Protein AF-A0A960AZU0-F1 (afdb_monomer_lite)

Secondary structure (DSSP, 8-state):
-EEEEEE-HHHHHHHHTT-EE-SS-EEEE--HHHHHH-TT--HHHHHHHHHHHHHHHHHHHHHHHT-SS-EEEEEE--GGGEEE-SSTTEEEESS-EEGGGEEEEEE-SSTT--TTPPPEEEEGGGHHHHHHH--

Radius of gyration: 14.23 Å; chains: 1; bounding box: 34×32×37 Å

Foldseek 3Di:
DKWKAWDDLVQLVQQLVWHWAFFFGKIFALDPLLCVVCVVDDPVRSRVVRNLVNQVVNVVVCVVPVFFKIKIFIFADDPVQWADDPDNGIIGGNGIGHPVRGQWMWMCPDGNDDSPDGTDIDGSVCSVVVSVPPD

Structure (mmCIF, N/CA/C/O backbone):
data_AF-A0A960AZU0-F1
#
_entry.id   AF-A0A960AZU0-F1
#
loop_
_atom_site.group_PDB
_atom_site.id
_atom_site.type_symbol
_atom_site.label_atom_id
_atom_site.label_alt_id
_atom_site.label_comp_id
_atom_site.label_asym_id
_atom_site.label_entity_id
_atom_site.label_seq_id
_atom_site.pdbx_PDB_ins_code
_atom_site.Cartn_x
_atom_site.Cartn_y
_atom_site.Cartn_z
_atom_site.occupancy
_atom_site.B_iso_or_equiv
_atom_site.auth_seq_id
_atom_site.auth_comp_id
_atom_site.auth_asym_id
_atom_site.auth_atom_id
_atom_site.pdbx_PDB_model_num
ATOM 1 N N . MET A 1 1 ? 7.200 -10.800 -3.217 1.00 95.69 1 MET A N 1
ATOM 2 C CA . MET A 1 1 ? 7.592 -9.408 -3.496 1.00 95.69 1 MET A CA 1
ATOM 3 C C . MET A 1 1 ? 6.829 -8.494 -2.564 1.00 95.69 1 MET A C 1
ATOM 5 O O . MET A 1 1 ? 5.710 -8.844 -2.201 1.00 95.69 1 MET A O 1
ATOM 9 N N . ARG A 1 2 ? 7.418 -7.358 -2.191 1.00 98.38 2 ARG A N 1
ATOM 10 C CA . ARG A 1 2 ? 6.740 -6.356 -1.376 1.00 98.38 2 ARG A CA 1
ATOM 11 C C . ARG A 1 2 ? 5.902 -5.426 -2.242 1.00 98.38 2 ARG A C 1
ATOM 13 O O . ARG A 1 2 ? 6.360 -4.987 -3.296 1.00 98.38 2 ARG A O 1
ATOM 20 N N . ILE A 1 3 ? 4.695 -5.136 -1.778 1.00 98.69 3 ILE A N 1
ATOM 21 C CA . ILE A 1 3 ? 3.823 -4.085 -2.285 1.00 98.6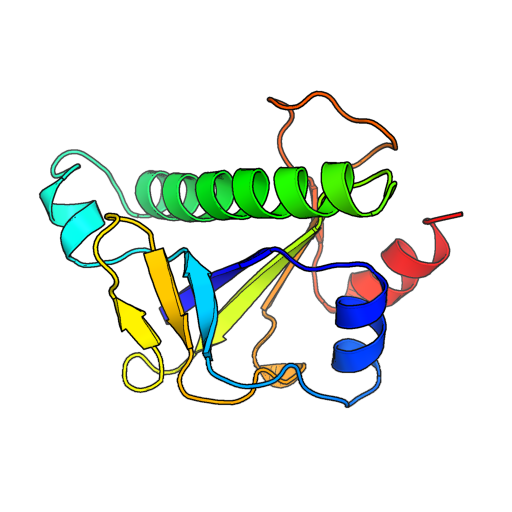9 3 ILE A CA 1
ATOM 22 C C . ILE A 1 3 ? 3.612 -3.019 -1.204 1.00 98.69 3 ILE A C 1
ATOM 24 O O . ILE A 1 3 ? 3.650 -3.312 -0.008 1.00 98.69 3 ILE A O 1
ATOM 28 N N . TYR A 1 4 ? 3.336 -1.798 -1.642 1.00 98.81 4 TYR A N 1
ATOM 29 C CA . TYR A 1 4 ? 2.989 -0.641 -0.831 1.00 98.81 4 TYR A CA 1
ATOM 30 C C . TYR A 1 4 ? 1.593 -0.184 -1.244 1.00 98.81 4 TYR A C 1
ATOM 32 O O . TYR A 1 4 ? 1.368 0.219 -2.387 1.00 98.81 4 TYR A O 1
ATOM 40 N N . LEU A 1 5 ? 0.636 -0.309 -0.332 1.00 98.69 5 LEU A N 1
ATOM 41 C CA . LEU A 1 5 ? -0.778 -0.064 -0.588 1.00 98.69 5 LEU A CA 1
ATOM 42 C C . LEU A 1 5 ? -1.263 1.118 0.248 1.00 98.69 5 LEU A C 1
ATOM 44 O O . LEU A 1 5 ? -1.241 1.054 1.475 1.00 98.69 5 LEU A O 1
ATOM 48 N N . ALA A 1 6 ? -1.762 2.159 -0.415 1.00 98.38 6 ALA A N 1
ATOM 49 C CA . ALA A 1 6 ? -2.490 3.233 0.245 1.00 98.38 6 ALA A CA 1
ATOM 50 C C . ALA A 1 6 ? -3.753 2.690 0.927 1.00 98.38 6 ALA A C 1
ATOM 52 O O . ALA A 1 6 ? -4.634 2.118 0.275 1.00 98.38 6 ALA A O 1
ATOM 53 N N . ALA A 1 7 ? -3.872 2.910 2.230 1.00 97.50 7 ALA A N 1
ATOM 54 C CA . ALA A 1 7 ? -4.997 2.427 3.012 1.00 97.50 7 ALA A CA 1
ATOM 55 C C . ALA A 1 7 ? -5.459 3.468 4.037 1.00 97.50 7 ALA A C 1
ATOM 57 O O . ALA A 1 7 ? -4.888 4.543 4.202 1.00 97.50 7 ALA A O 1
ATOM 58 N N . THR A 1 8 ? -6.556 3.147 4.701 1.00 95.44 8 THR A N 1
ATOM 59 C CA . THR A 1 8 ? -7.210 3.959 5.723 1.00 95.44 8 THR A CA 1
ATOM 60 C C . THR A 1 8 ? -7.129 3.269 7.079 1.00 95.44 8 THR A C 1
ATOM 62 O O . THR A 1 8 ? -6.895 2.062 7.172 1.00 95.44 8 THR A O 1
ATOM 65 N N . ARG A 1 9 ? -7.406 4.020 8.151 1.00 94.19 9 ARG A N 1
ATOM 66 C CA . ARG A 1 9 ? -7.557 3.456 9.501 1.00 94.19 9 ARG A CA 1
ATOM 67 C C . ARG A 1 9 ? -8.546 2.290 9.531 1.00 94.19 9 ARG A C 1
ATOM 69 O O . ARG A 1 9 ? -8.242 1.256 10.107 1.00 94.19 9 ARG A O 1
ATOM 76 N N . ALA A 1 10 ? -9.706 2.459 8.896 1.00 94.19 10 ALA A N 1
ATOM 77 C CA . ALA A 1 10 ? -10.762 1.451 8.891 1.00 94.19 10 ALA A CA 1
ATOM 78 C C . ALA A 1 10 ? -10.323 0.163 8.175 1.00 94.19 10 ALA A C 1
ATOM 80 O O . ALA A 1 10 ? -10.618 -0.933 8.639 1.00 94.19 10 ALA A O 1
ATOM 81 N N . GLU A 1 11 ? -9.580 0.282 7.072 1.00 96.94 11 GLU A N 1
ATOM 82 C CA . GLU A 1 11 ? -8.997 -0.871 6.375 1.00 96.94 11 GLU A CA 1
ATOM 83 C C . GLU A 1 11 ? -7.923 -1.563 7.226 1.00 96.94 11 GLU A C 1
ATOM 85 O O . GLU A 1 11 ? -7.918 -2.792 7.297 1.00 96.94 11 GLU A O 1
ATOM 90 N N . LEU A 1 12 ? -7.068 -0.801 7.925 1.00 97.12 12 LEU A N 1
ATOM 91 C CA . LEU A 1 12 ? -6.088 -1.352 8.870 1.00 97.12 12 LEU A CA 1
ATOM 92 C C . LEU A 1 12 ? -6.771 -2.083 10.041 1.00 97.12 12 LEU A C 1
ATOM 94 O O . LEU A 1 12 ? -6.370 -3.191 10.399 1.00 97.12 12 LEU A O 1
ATOM 98 N N . GLU A 1 13 ? -7.817 -1.502 10.628 1.00 96.50 13 GLU A N 1
ATOM 99 C CA . GLU A 1 13 ? -8.617 -2.127 11.691 1.00 96.50 13 GLU A CA 1
ATOM 100 C C . GLU A 1 13 ? -9.302 -3.410 11.194 1.00 96.50 13 GLU A C 1
ATOM 102 O O . GLU A 1 13 ? -9.274 -4.438 11.876 1.00 96.50 13 GLU A O 1
ATOM 107 N N . ALA A 1 14 ? -9.864 -3.393 9.982 1.00 96.19 14 ALA A N 1
ATOM 108 C CA . ALA A 1 14 ? -10.519 -4.555 9.386 1.00 96.19 14 ALA A CA 1
ATOM 109 C C . ALA A 1 14 ? -9.539 -5.713 9.153 1.00 96.19 14 ALA A C 1
ATOM 111 O O . ALA A 1 14 ? -9.823 -6.849 9.535 1.00 96.19 14 ALA A O 1
ATOM 112 N N . VAL A 1 15 ? -8.369 -5.441 8.567 1.00 97.38 15 VAL A N 1
ATOM 113 C CA . VAL A 1 15 ? -7.385 -6.495 8.292 1.00 97.38 15 VAL A CA 1
ATOM 114 C C . VAL A 1 15 ? -6.727 -7.006 9.580 1.00 97.38 15 VAL A C 1
ATOM 116 O O . VAL A 1 15 ? -6.641 -8.216 9.778 1.00 97.38 15 VAL A O 1
ATOM 119 N N . SER A 1 16 ? -6.345 -6.121 10.511 1.00 97.12 16 SER A N 1
ATOM 120 C CA . SER A 1 16 ? -5.673 -6.506 11.769 1.00 97.12 16 SER A CA 1
ATOM 121 C C . SER A 1 16 ? -6.574 -7.282 12.739 1.00 97.12 16 SER A C 1
ATOM 123 O O . SER A 1 16 ? -6.075 -8.071 13.541 1.00 97.12 16 SER A O 1
ATOM 125 N N . SER A 1 17 ? -7.898 -7.138 12.628 1.00 96.12 17 SER A N 1
ATOM 126 C CA . SER A 1 17 ? -8.882 -7.907 13.409 1.00 96.12 17 SER A CA 1
ATOM 127 C C . SER A 1 17 ? -9.260 -9.265 12.796 1.00 96.12 17 SER A C 1
ATOM 129 O O . SER A 1 17 ? -10.137 -9.956 13.317 1.00 96.12 17 SER A O 1
ATOM 131 N N . GLY A 1 18 ? -8.573 -9.691 11.729 1.00 93.94 18 GLY A N 1
ATOM 132 C CA . GLY A 1 18 ? -8.757 -11.002 11.097 1.00 93.94 18 GLY A CA 1
ATOM 133 C C . GLY A 1 18 ? -9.587 -10.989 9.812 1.00 93.94 18 GLY A C 1
ATOM 134 O O . GLY A 1 18 ? -9.862 -12.062 9.275 1.00 93.94 18 GLY A O 1
ATOM 135 N N . GLY A 1 19 ? -9.974 -9.811 9.317 1.00 97.06 19 GLY A N 1
ATOM 136 C CA . GLY A 1 19 ? -10.543 -9.642 7.983 1.00 97.06 19 GLY A CA 1
ATOM 137 C C . GLY A 1 19 ? -9.488 -9.634 6.870 1.00 97.06 19 GLY A C 1
ATOM 138 O O . GLY A 1 19 ? -8.299 -9.891 7.086 1.00 97.06 19 GLY A O 1
ATOM 139 N N . SER A 1 20 ? -9.941 -9.308 5.662 1.00 97.44 20 SER A N 1
ATOM 140 C CA . SER A 1 20 ? -9.113 -9.117 4.470 1.00 97.44 20 SER A CA 1
ATOM 141 C C . SER A 1 20 ? -9.572 -7.887 3.688 1.00 97.44 20 SER A C 1
ATOM 143 O O . SER A 1 20 ? -10.726 -7.461 3.775 1.00 97.44 20 SER A O 1
ATOM 145 N N . LEU A 1 21 ? -8.653 -7.304 2.923 1.00 98.06 21 LEU A N 1
ATOM 146 C CA . LEU A 1 21 ? -8.979 -6.353 1.867 1.00 98.06 21 LEU A CA 1
ATOM 147 C C . LEU A 1 21 ? -9.261 -7.125 0.569 1.00 98.06 21 LEU A C 1
ATOM 149 O O . LEU A 1 21 ? -8.647 -8.175 0.346 1.00 98.06 21 LEU A O 1
ATOM 153 N N . PRO A 1 22 ? -10.168 -6.630 -0.293 1.00 97.50 22 PRO A N 1
ATOM 154 C CA . PRO A 1 22 ? -10.544 -7.331 -1.516 1.00 97.50 22 PRO A CA 1
ATOM 155 C C . PRO A 1 22 ? -9.360 -7.471 -2.482 1.00 97.50 22 PRO A C 1
ATOM 157 O O . PRO A 1 22 ? -8.341 -6.805 -2.344 1.00 97.50 22 PRO A O 1
ATOM 160 N N . ALA A 1 23 ? -9.503 -8.315 -3.501 1.00 96.19 23 ALA A N 1
ATOM 161 C CA . ALA A 1 23 ? -8.564 -8.349 -4.621 1.00 96.19 23 ALA A CA 1
ATOM 162 C C . ALA A 1 23 ? -8.667 -7.087 -5.506 1.00 96.19 23 ALA A C 1
ATOM 164 O O . ALA A 1 23 ? -9.530 -6.229 -5.313 1.00 96.19 23 ALA A O 1
ATOM 165 N N . SER A 1 24 ? -7.829 -7.008 -6.546 1.00 97.25 24 SER A N 1
ATOM 166 C CA . SER A 1 24 ? -7.803 -5.910 -7.528 1.00 97.25 24 SER A CA 1
ATOM 167 C C . SER A 1 24 ? -7.442 -4.543 -6.946 1.00 97.25 24 SER A C 1
ATOM 169 O O . SER A 1 24 ? -7.766 -3.514 -7.547 1.00 97.25 24 SER A O 1
ATOM 171 N N . LEU A 1 25 ? -6.730 -4.519 -5.819 1.00 98.00 25 LEU A N 1
ATOM 172 C CA . LEU A 1 25 ? -6.239 -3.291 -5.202 1.00 98.00 25 LEU A CA 1
ATOM 173 C C . LEU A 1 25 ? -5.101 -2.721 -6.037 1.00 98.00 25 LEU A C 1
ATOM 175 O O . LEU A 1 25 ? -4.205 -3.455 -6.454 1.00 98.00 25 LEU A O 1
ATOM 179 N N . ARG A 1 26 ? -5.134 -1.408 -6.260 1.00 98.19 26 ARG A N 1
ATOM 180 C CA . ARG A 1 26 ? -4.001 -0.672 -6.820 1.00 98.19 26 ARG A CA 1
ATOM 181 C C . ARG A 1 26 ? -2.969 -0.463 -5.717 1.00 98.19 26 ARG A C 1
ATOM 183 O O . ARG A 1 26 ? -3.319 -0.001 -4.636 1.00 98.19 26 ARG A O 1
ATOM 190 N N . ALA A 1 27 ? -1.726 -0.812 -6.000 1.00 98.62 27 ALA A N 1
ATOM 191 C CA . ALA A 1 27 ? -0.598 -0.663 -5.095 1.00 98.62 27 ALA A CA 1
ATOM 192 C C . ALA A 1 27 ? 0.658 -0.294 -5.895 1.00 98.62 27 ALA A C 1
ATOM 194 O O . ALA A 1 27 ? 0.614 -0.150 -7.121 1.00 98.62 27 ALA A O 1
ATOM 195 N N . HIS A 1 28 ? 1.782 -0.175 -5.198 1.00 98.81 28 HIS A N 1
ATOM 196 C CA . HIS A 1 28 ? 3.085 0.101 -5.788 1.00 98.81 28 HIS A CA 1
ATOM 197 C C . HIS A 1 28 ? 4.114 -0.942 -5.361 1.00 98.81 28 HIS A C 1
ATOM 199 O O . HIS A 1 28 ? 4.015 -1.495 -4.272 1.00 98.81 28 HIS A O 1
ATOM 205 N N . ALA A 1 29 ? 5.095 -1.241 -6.203 1.00 98.69 29 ALA A N 1
ATOM 206 C CA . ALA A 1 29 ? 6.133 -2.224 -5.914 1.00 98.69 29 ALA A CA 1
ATOM 207 C C . ALA A 1 29 ? 7.405 -1.953 -6.723 1.00 98.69 29 ALA A C 1
ATOM 209 O O . ALA A 1 29 ? 7.398 -1.203 -7.702 1.00 98.69 29 ALA A O 1
ATOM 210 N N . VAL A 1 30 ? 8.485 -2.649 -6.366 1.00 98.50 30 VAL A N 1
ATOM 211 C CA . VAL A 1 30 ? 9.682 -2.736 -7.209 1.00 98.50 30 VAL A CA 1
ATOM 212 C C . VAL A 1 30 ? 9.376 -3.630 -8.411 1.00 98.50 30 VAL A C 1
ATOM 214 O O . VAL A 1 30 ? 9.467 -4.858 -8.344 1.00 98.50 30 VAL A O 1
ATOM 217 N N . THR A 1 31 ? 8.958 -3.019 -9.521 1.00 98.25 31 THR A N 1
ATOM 218 C CA . THR A 1 31 ? 8.658 -3.740 -10.765 1.00 98.25 31 THR A CA 1
ATOM 219 C C . THR A 1 31 ? 9.882 -3.820 -11.678 1.00 98.25 31 THR A C 1
ATOM 221 O O . THR A 1 31 ? 10.864 -3.090 -11.527 1.00 98.25 31 THR A O 1
ATOM 224 N N . ARG A 1 32 ? 9.805 -4.673 -12.705 1.00 97.12 32 ARG A N 1
ATOM 225 C CA . ARG A 1 32 ? 10.789 -4.664 -13.795 1.00 97.12 32 ARG A CA 1
ATOM 226 C C . ARG A 1 32 ? 10.855 -3.297 -14.491 1.00 97.12 32 ARG A C 1
ATOM 228 O O . ARG A 1 32 ? 11.955 -2.837 -14.771 1.00 97.12 32 ARG A O 1
ATOM 235 N N . ALA A 1 33 ? 9.710 -2.662 -14.742 1.00 97.81 33 ALA A N 1
ATOM 236 C CA . ALA A 1 33 ? 9.646 -1.370 -15.421 1.00 97.81 33 ALA A CA 1
ATOM 237 C C . ALA A 1 33 ? 10.330 -0.261 -14.604 1.00 97.81 33 ALA A C 1
ATOM 239 O O . ALA A 1 33 ? 11.005 0.584 -15.183 1.00 97.81 33 ALA A O 1
ATOM 240 N N . LEU A 1 34 ? 10.228 -0.299 -13.269 1.00 98.25 34 LEU A N 1
ATOM 241 C CA . LEU A 1 34 ? 10.962 0.618 -12.391 1.00 98.25 34 LEU A CA 1
ATOM 242 C C . LEU A 1 34 ? 12.477 0.434 -12.521 1.00 98.25 34 LEU A C 1
ATOM 244 O O . LEU A 1 34 ? 13.195 1.406 -12.735 1.00 98.25 34 LEU A O 1
ATOM 248 N N . ARG A 1 35 ? 12.956 -0.813 -12.451 1.00 97.94 35 ARG A N 1
ATOM 249 C CA . ARG A 1 35 ? 14.388 -1.135 -12.581 1.00 97.94 35 ARG A CA 1
ATOM 250 C C . ARG A 1 35 ? 14.956 -0.729 -13.942 1.00 97.94 35 ARG A C 1
ATOM 252 O O . ARG A 1 35 ? 16.098 -0.302 -14.033 1.00 97.94 35 ARG A O 1
ATOM 259 N N . GLU A 1 36 ? 14.163 -0.861 -15.002 1.00 97.69 36 GLU A N 1
ATOM 260 C CA . GLU A 1 36 ? 14.543 -0.425 -16.350 1.00 97.69 36 GLU A CA 1
ATOM 261 C C . GLU A 1 36 ? 14.533 1.097 -16.500 1.00 97.69 36 GLU A C 1
ATOM 263 O O . GLU A 1 36 ? 15.393 1.646 -17.185 1.00 97.69 36 GLU A O 1
ATOM 268 N N . ALA A 1 37 ? 13.575 1.780 -15.867 1.00 97.00 37 ALA A N 1
ATOM 269 C CA . ALA A 1 37 ? 13.509 3.235 -15.878 1.00 97.00 37 ALA A CA 1
ATOM 270 C C . ALA A 1 37 ? 14.673 3.853 -15.094 1.00 97.00 37 ALA A C 1
ATOM 272 O O . ALA A 1 37 ? 15.197 4.890 -15.503 1.00 97.00 37 ALA A O 1
ATOM 273 N N . TRP A 1 38 ? 15.058 3.242 -13.969 1.00 97.12 38 TRP A N 1
ATOM 274 C CA . TRP A 1 38 ? 16.096 3.721 -13.053 1.00 97.12 38 TRP A CA 1
ATOM 275 C C . TRP A 1 38 ? 17.230 2.685 -12.936 1.00 97.12 38 TRP A C 1
ATOM 277 O O . TRP A 1 38 ? 17.377 2.055 -11.886 1.00 97.12 38 TRP A O 1
ATOM 287 N N . PRO A 1 39 ? 18.033 2.488 -14.001 1.00 97.56 39 PRO A N 1
ATOM 288 C CA . PRO A 1 39 ? 19.038 1.422 -14.067 1.00 97.56 39 PRO A CA 1
ATOM 289 C C . PRO A 1 39 ? 20.221 1.622 -13.113 1.00 97.56 39 PRO A C 1
ATOM 291 O O . PRO A 1 39 ? 20.873 0.647 -12.750 1.00 97.56 39 PRO A O 1
ATOM 294 N N . ASP A 1 40 ? 20.487 2.867 -12.713 1.00 97.94 40 ASP A N 1
ATOM 295 C CA . ASP A 1 40 ? 21.521 3.218 -11.733 1.00 97.94 40 ASP A CA 1
ATOM 296 C C . ASP A 1 40 ? 21.004 3.158 -10.285 1.00 97.94 40 ASP A C 1
ATOM 298 O O . ASP A 1 40 ? 21.767 3.405 -9.352 1.00 97.94 40 ASP A O 1
ATOM 302 N N . GLY A 1 41 ? 19.707 2.875 -10.104 1.00 97.44 41 GLY A N 1
ATOM 303 C CA . GLY A 1 41 ? 19.095 2.727 -8.793 1.00 97.44 41 GLY A CA 1
ATOM 304 C C . GLY A 1 41 ? 19.478 1.409 -8.119 1.00 97.44 41 GLY A C 1
ATOM 305 O O . GLY A 1 41 ? 19.730 0.408 -8.792 1.00 97.44 41 GLY A O 1
ATOM 306 N N . ASP A 1 42 ? 19.494 1.398 -6.792 1.00 98.19 42 ASP A N 1
ATOM 307 C CA . ASP A 1 42 ? 19.584 0.179 -5.990 1.00 98.19 42 ASP A CA 1
ATOM 308 C C . ASP A 1 42 ? 18.223 -0.232 -5.394 1.00 98.19 42 ASP A C 1
ATOM 310 O O . ASP A 1 42 ? 17.194 0.413 -5.611 1.00 98.19 42 ASP A O 1
ATOM 314 N N . GLU A 1 43 ? 18.202 -1.353 -4.665 1.00 96.94 43 GLU A N 1
ATOM 315 C CA . GLU A 1 43 ? 16.966 -1.894 -4.088 1.00 96.94 43 GLU A CA 1
ATOM 316 C C . GLU A 1 43 ? 16.311 -0.913 -3.102 1.00 96.94 43 GLU A C 1
ATOM 318 O O . GLU A 1 43 ? 15.092 -0.769 -3.124 1.00 96.94 43 GLU A O 1
ATOM 323 N N . GLU A 1 44 ? 17.098 -0.189 -2.299 1.00 96.81 44 GLU A N 1
ATOM 324 C CA . GLU A 1 44 ? 16.583 0.790 -1.333 1.00 96.81 44 GLU A CA 1
ATOM 325 C C . GLU A 1 44 ? 15.917 1.969 -2.052 1.00 96.81 44 GLU A C 1
ATOM 327 O O . GLU A 1 44 ? 14.801 2.366 -1.716 1.00 96.81 44 GLU A O 1
ATOM 332 N N . GLN A 1 45 ? 16.556 2.488 -3.100 1.00 98.00 45 GLN A N 1
ATOM 333 C CA . GLN A 1 45 ? 16.015 3.580 -3.907 1.00 98.00 45 GLN A CA 1
ATOM 334 C C . GLN A 1 45 ? 14.740 3.176 -4.658 1.00 98.00 45 GLN A C 1
ATOM 336 O O . GLN A 1 45 ? 13.806 3.975 -4.773 1.00 98.00 45 GLN A O 1
ATOM 341 N N . TRP A 1 46 ? 14.669 1.941 -5.161 1.00 98.56 46 TRP A N 1
ATOM 342 C CA . TRP A 1 46 ? 13.465 1.430 -5.815 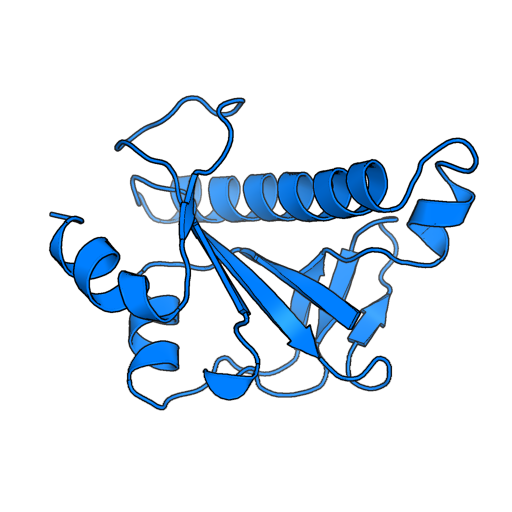1.00 98.56 46 TRP A CA 1
ATOM 343 C C . TRP A 1 46 ? 12.320 1.187 -4.826 1.00 98.56 46 TRP A C 1
ATOM 345 O O . TRP A 1 46 ? 11.170 1.511 -5.134 1.00 98.56 46 TRP A O 1
ATOM 355 N N . GLU A 1 47 ? 12.610 0.641 -3.643 1.00 97.81 47 GLU A N 1
ATOM 356 C CA . GLU A 1 47 ? 11.618 0.480 -2.575 1.00 97.81 47 GLU A CA 1
ATOM 357 C C . GLU A 1 47 ? 11.087 1.838 -2.109 1.00 97.81 47 GLU A C 1
ATOM 359 O O . GLU A 1 47 ? 9.872 2.007 -1.979 1.00 97.81 47 GLU A O 1
ATOM 364 N N . TYR A 1 48 ? 11.968 2.830 -1.951 1.00 96.75 48 TYR A N 1
ATOM 365 C CA . TYR A 1 48 ? 11.580 4.199 -1.625 1.00 96.75 48 TYR A CA 1
ATOM 366 C C . TYR A 1 48 ? 10.667 4.803 -2.701 1.00 96.75 48 TYR A C 1
ATOM 368 O O . TYR A 1 48 ? 9.640 5.395 -2.374 1.00 96.75 48 TYR A O 1
ATOM 376 N N . ALA A 1 49 ? 10.961 4.592 -3.989 1.00 97.69 49 ALA A N 1
ATOM 377 C CA . ALA A 1 49 ? 10.100 5.058 -5.078 1.00 97.69 49 ALA A CA 1
ATOM 378 C C . ALA A 1 49 ? 8.690 4.443 -5.018 1.00 97.69 49 ALA A C 1
ATOM 380 O O . ALA A 1 49 ? 7.695 5.155 -5.167 1.00 97.69 49 ALA A O 1
ATOM 381 N N . GLY A 1 50 ? 8.594 3.132 -4.764 1.00 98.19 50 GLY A N 1
ATOM 382 C CA . GLY A 1 50 ? 7.312 2.447 -4.586 1.00 98.19 50 GLY A CA 1
ATOM 383 C C . GLY A 1 50 ? 6.543 2.951 -3.362 1.00 98.19 50 GLY A C 1
ATOM 384 O O . GLY A 1 50 ? 5.345 3.224 -3.450 1.00 98.19 50 GLY A O 1
ATOM 385 N N . LEU A 1 51 ? 7.235 3.136 -2.237 1.00 98.19 51 LEU A N 1
ATOM 386 C CA . LEU A 1 51 ? 6.653 3.683 -1.016 1.00 98.19 51 LEU A CA 1
ATOM 387 C C . LEU A 1 51 ? 6.108 5.101 -1.226 1.00 98.19 51 LEU A C 1
ATOM 389 O O . LEU A 1 51 ? 4.966 5.374 -0.862 1.00 98.19 51 LEU A O 1
ATOM 393 N N . MET A 1 52 ? 6.893 5.995 -1.827 1.00 97.12 52 MET A N 1
ATOM 394 C CA . MET A 1 52 ? 6.485 7.387 -2.029 1.00 97.12 52 MET A CA 1
ATOM 395 C C . MET A 1 52 ? 5.327 7.515 -3.019 1.00 97.12 52 MET A C 1
ATOM 397 O O . MET A 1 52 ? 4.452 8.362 -2.834 1.00 97.12 52 MET A O 1
ATOM 401 N N . ALA A 1 53 ? 5.255 6.635 -4.020 1.00 97.81 53 ALA A N 1
ATOM 402 C CA . ALA A 1 53 ? 4.093 6.553 -4.895 1.00 97.81 53 ALA A CA 1
ATOM 403 C C . ALA A 1 53 ? 2.830 6.116 -4.121 1.00 97.81 53 ALA A C 1
ATOM 405 O O . ALA A 1 53 ? 1.786 6.759 -4.232 1.00 97.81 53 ALA A O 1
ATOM 406 N N . ALA A 1 54 ? 2.938 5.116 -3.237 1.00 98.44 54 ALA A N 1
ATOM 407 C CA . ALA A 1 54 ? 1.832 4.721 -2.361 1.00 98.44 54 ALA A CA 1
ATOM 408 C C . ALA A 1 54 ? 1.447 5.813 -1.346 1.00 98.44 54 ALA A C 1
ATOM 410 O O . ALA A 1 54 ? 0.268 5.974 -1.031 1.00 98.44 54 ALA A O 1
ATOM 411 N N . ALA A 1 55 ? 2.411 6.593 -0.851 1.00 97.56 55 ALA A N 1
ATOM 412 C CA . ALA A 1 55 ? 2.153 7.738 0.018 1.00 97.56 55 ALA A CA 1
ATOM 413 C C . ALA A 1 55 ? 1.386 8.856 -0.710 1.00 97.56 55 ALA A C 1
ATOM 415 O O . ALA A 1 55 ? 0.514 9.492 -0.112 1.00 97.56 55 ALA A O 1
ATOM 416 N N . ALA A 1 56 ? 1.660 9.074 -2.001 1.00 96.50 56 ALA A N 1
ATOM 417 C CA . ALA A 1 56 ? 0.892 9.996 -2.836 1.00 96.50 56 ALA A CA 1
ATOM 418 C C . ALA A 1 56 ? -0.553 9.506 -3.044 1.00 96.50 56 ALA A C 1
ATOM 420 O O . ALA A 1 56 ? -1.495 10.285 -2.891 1.00 96.50 56 ALA A O 1
ATOM 421 N N . ASP A 1 57 ? -0.754 8.208 -3.289 1.00 97.12 57 ASP A N 1
ATOM 422 C CA . ASP A 1 57 ? -2.096 7.617 -3.350 1.00 97.12 57 ASP A CA 1
ATOM 423 C C . ASP A 1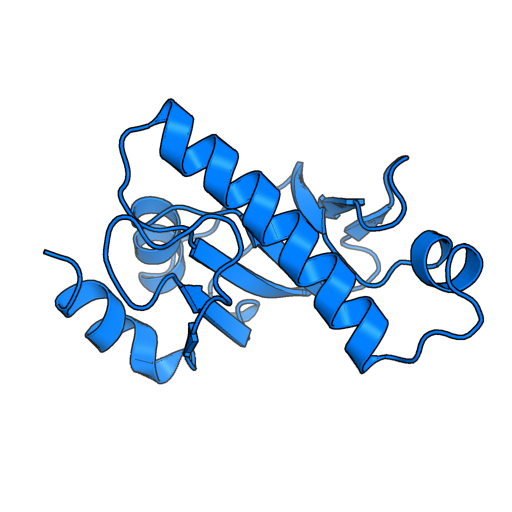 57 ? -2.827 7.743 -1.997 1.00 97.12 57 ASP A C 1
ATOM 425 O O . ASP A 1 57 ? -4.005 8.108 -1.955 1.00 97.12 57 ASP A O 1
ATOM 429 N N . ALA A 1 58 ? -2.133 7.535 -0.872 1.00 97.12 58 ALA A N 1
ATOM 430 C CA . ALA A 1 58 ? -2.696 7.722 0.468 1.00 97.12 58 ALA A CA 1
ATOM 431 C C . ALA A 1 58 ? -3.098 9.182 0.732 1.00 97.12 58 ALA A C 1
ATOM 433 O O . ALA A 1 58 ? -4.129 9.426 1.359 1.00 97.12 58 ALA A O 1
ATOM 434 N N . ARG A 1 59 ? -2.341 10.153 0.207 1.00 94.12 59 ARG A N 1
ATOM 435 C CA . ARG A 1 59 ? -2.695 11.578 0.269 1.00 94.12 59 ARG A CA 1
ATOM 436 C C . ARG A 1 59 ? -4.005 11.869 -0.457 1.00 94.12 59 ARG A C 1
ATOM 438 O O . ARG A 1 59 ? -4.855 12.561 0.095 1.00 94.12 59 ARG A O 1
ATOM 445 N N . ASN A 1 60 ? -4.201 11.310 -1.651 1.00 93.50 60 ASN A N 1
ATOM 446 C CA . ASN A 1 60 ? -5.460 11.470 -2.385 1.00 93.50 60 ASN A CA 1
ATOM 447 C C . ASN A 1 60 ? -6.639 10.934 -1.561 1.00 93.50 60 ASN A C 1
ATOM 449 O O . ASN A 1 60 ? -7.655 11.608 -1.410 1.00 93.50 60 ASN A O 1
ATOM 453 N N . ARG A 1 61 ? -6.467 9.769 -0.920 1.00 92.94 61 ARG A N 1
ATOM 454 C CA . ARG A 1 61 ? -7.490 9.210 -0.021 1.00 92.94 61 ARG A CA 1
ATOM 455 C C . ARG A 1 61 ? -7.768 10.112 1.179 1.00 92.94 61 ARG A C 1
ATOM 457 O O . ARG A 1 61 ? -8.926 10.246 1.567 1.00 92.94 61 ARG A O 1
ATOM 464 N N . VAL A 1 62 ? -6.737 10.724 1.762 1.00 91.25 62 VAL A N 1
ATOM 465 C CA . VAL A 1 62 ? -6.864 11.696 2.857 1.00 91.25 62 VAL A CA 1
ATOM 466 C C . VAL A 1 62 ? -7.682 12.913 2.425 1.00 91.25 62 VAL A C 1
ATOM 468 O O . VAL A 1 62 ? -8.667 13.246 3.085 1.00 91.25 62 VAL A O 1
ATOM 471 N N . ALA A 1 63 ? -7.332 13.512 1.285 1.00 88.00 63 ALA A N 1
ATOM 472 C CA . ALA A 1 63 ? -8.013 14.682 0.738 1.00 88.00 63 ALA A CA 1
ATOM 473 C C . ALA A 1 63 ? -9.497 14.412 0.426 1.00 88.00 63 ALA A C 1
ATOM 475 O O . ALA A 1 63 ? -10.348 15.246 0.730 1.00 88.00 63 ALA A O 1
ATOM 476 N N . ASP A 1 64 ? -9.817 13.231 -0.111 1.00 86.06 64 ASP A N 1
ATOM 477 C CA . ASP A 1 64 ? -11.183 12.866 -0.505 1.00 86.06 64 ASP A CA 1
ATOM 478 C C . ASP A 1 64 ? -12.103 12.524 0.681 1.00 86.06 64 ASP A C 1
ATOM 480 O O . ASP A 1 64 ? -13.327 12.606 0.565 1.00 86.06 64 ASP A O 1
ATOM 484 N N . SER A 1 65 ? -11.538 12.116 1.822 1.00 84.94 65 SER A N 1
ATOM 485 C CA . SER A 1 65 ? -12.301 11.590 2.967 1.00 84.94 65 SER A CA 1
ATOM 486 C C . SER A 1 65 ? -12.236 12.446 4.234 1.00 84.94 65 SER A C 1
ATOM 488 O O . SER A 1 65 ? -12.963 12.168 5.189 1.00 84.94 65 SER A O 1
ATOM 490 N N . GLY A 1 66 ? -11.393 13.483 4.261 1.00 78.94 66 GLY A N 1
ATOM 491 C CA . GLY A 1 66 ? -11.181 14.321 5.446 1.00 78.94 66 GLY A CA 1
ATOM 492 C C . GLY A 1 66 ? -10.425 13.611 6.574 1.00 78.94 66 GLY A C 1
ATOM 493 O O . GLY A 1 66 ? -10.513 14.028 7.730 1.00 78.94 66 GLY A O 1
ATOM 494 N N . LEU A 1 67 ? -9.707 12.526 6.259 1.00 85.12 67 LEU A N 1
ATOM 495 C CA . LEU A 1 67 ? -8.737 11.933 7.182 1.00 85.12 67 LEU A CA 1
ATOM 496 C C . LEU A 1 67 ? -7.601 12.935 7.450 1.00 85.12 67 LEU A C 1
ATOM 498 O O . LEU A 1 67 ? -7.477 13.947 6.771 1.00 85.12 67 LEU A O 1
ATOM 502 N N . ARG A 1 68 ? -6.769 12.659 8.457 1.00 89.44 68 ARG A N 1
ATOM 503 C CA . ARG A 1 68 ? -5.691 13.576 8.882 1.00 89.44 68 ARG A CA 1
ATOM 504 C C . ARG A 1 68 ? -4.293 12.977 8.781 1.00 89.44 68 ARG A C 1
ATOM 506 O O . ARG A 1 68 ? -3.321 13.637 9.119 1.00 89.44 68 ARG A O 1
ATOM 513 N N . ARG A 1 69 ? -4.194 11.710 8.372 1.00 93.88 69 ARG A N 1
ATOM 514 C CA . ARG A 1 69 ? -2.932 10.971 8.258 1.00 93.88 69 ARG A CA 1
ATOM 515 C C . ARG A 1 69 ? -2.962 10.054 7.053 1.00 93.88 69 ARG A C 1
ATOM 517 O O . ARG A 1 69 ? -3.935 9.317 6.864 1.00 93.88 69 ARG A O 1
ATOM 524 N N . ARG A 1 70 ? -1.879 10.062 6.283 1.00 96.56 70 ARG A N 1
ATOM 525 C CA . ARG A 1 70 ? -1.568 9.043 5.285 1.00 96.56 70 ARG A CA 1
ATOM 526 C C . ARG A 1 70 ? -1.245 7.740 5.998 1.00 96.56 70 ARG A C 1
ATOM 528 O O . ARG A 1 70 ? -0.615 7.726 7.057 1.00 96.56 70 ARG A O 1
ATOM 535 N N . LEU A 1 71 ? -1.672 6.643 5.389 1.00 97.62 71 LEU A N 1
ATOM 536 C CA . LEU A 1 71 ? -1.345 5.301 5.831 1.00 97.62 71 LEU A CA 1
ATOM 537 C C . LEU A 1 71 ? -1.032 4.440 4.614 1.00 97.62 71 LEU A C 1
ATOM 539 O O . LEU A 1 71 ? -1.789 4.400 3.642 1.00 97.62 71 LEU A O 1
ATOM 543 N N . VAL A 1 72 ? 0.088 3.735 4.698 1.00 98.69 72 VAL A N 1
ATOM 544 C CA . VAL A 1 72 ? 0.532 2.763 3.706 1.00 98.69 72 VAL A CA 1
ATOM 545 C C . VAL A 1 72 ? 0.735 1.423 4.399 1.00 98.69 72 VAL A C 1
ATOM 547 O O . VAL A 1 72 ? 1.402 1.337 5.428 1.00 98.69 72 VAL A O 1
ATOM 550 N N . LEU A 1 73 ? 0.170 0.361 3.834 1.00 98.75 73 LEU A N 1
ATOM 551 C CA . LEU A 1 73 ? 0.489 -1.010 4.221 1.00 98.75 73 LEU A CA 1
ATOM 552 C C . LEU A 1 73 ? 1.666 -1.489 3.376 1.00 98.75 73 LEU A C 1
ATOM 554 O O . LEU A 1 73 ? 1.575 -1.494 2.148 1.00 98.75 73 LEU A O 1
ATOM 558 N N . ALA A 1 74 ? 2.743 -1.923 4.026 1.00 98.75 74 ALA A N 1
ATOM 559 C CA . ALA A 1 74 ? 3.765 -2.734 3.382 1.00 98.75 74 ALA A CA 1
ATOM 560 C C . ALA A 1 74 ? 3.356 -4.202 3.524 1.00 98.75 74 ALA A C 1
ATOM 562 O O . ALA A 1 74 ? 3.175 -4.687 4.645 1.00 98.75 74 ALA A O 1
ATOM 563 N N . ALA A 1 75 ? 3.183 -4.898 2.404 1.00 98.62 75 ALA A N 1
ATOM 564 C CA . ALA A 1 75 ? 2.748 -6.287 2.401 1.00 98.62 75 ALA A CA 1
ATOM 565 C C . ALA A 1 75 ? 3.543 -7.154 1.428 1.00 98.62 75 ALA A C 1
ATOM 567 O O . ALA A 1 75 ? 3.888 -6.724 0.333 1.00 98.62 75 ALA A O 1
ATOM 568 N N . ASP A 1 76 ? 3.789 -8.399 1.815 1.00 98.38 76 ASP A N 1
ATOM 569 C CA . ASP A 1 76 ? 4.547 -9.369 1.044 1.00 98.38 76 ASP A CA 1
ATOM 570 C C . ASP A 1 76 ? 3.590 -10.377 0.383 1.00 98.38 76 ASP A C 1
ATOM 572 O O . ASP A 1 76 ? 2.891 -11.140 1.053 1.00 98.38 76 ASP A O 1
ATOM 576 N N . LEU A 1 77 ? 3.566 -10.377 -0.953 1.00 97.56 77 LEU A N 1
ATOM 577 C CA . LEU A 1 77 ? 2.730 -11.250 -1.786 1.00 97.56 77 LEU A CA 1
ATOM 578 C C . LEU A 1 77 ? 3.578 -12.129 -2.719 1.00 97.56 77 LEU A C 1
ATOM 580 O O . LEU A 1 77 ? 4.675 -11.723 -3.129 1.00 97.56 77 LEU A O 1
ATOM 584 N N . PRO A 1 78 ? 3.101 -13.323 -3.105 1.00 97.88 78 PRO A N 1
ATOM 585 C CA . PRO A 1 78 ? 3.633 -14.058 -4.248 1.00 97.88 78 PRO A CA 1
ATOM 586 C C . PRO A 1 78 ? 3.661 -13.193 -5.518 1.00 97.88 78 PRO A C 1
ATOM 588 O O . PRO A 1 78 ? 2.791 -12.354 -5.735 1.00 97.88 78 PRO A O 1
ATOM 591 N N . VAL A 1 79 ? 4.681 -13.370 -6.363 1.00 95.88 79 VAL A N 1
ATOM 592 C CA . VAL A 1 79 ? 4.846 -12.557 -7.587 1.00 95.88 79 VAL A CA 1
ATOM 593 C C . VAL A 1 79 ? 3.712 -12.804 -8.588 1.00 95.88 79 VAL A C 1
ATOM 595 O O . VAL A 1 79 ? 3.327 -11.897 -9.312 1.00 95.88 79 VAL A O 1
ATOM 598 N N . ASP A 1 80 ? 3.159 -14.014 -8.619 1.00 96.94 80 ASP A N 1
ATOM 599 C CA . ASP A 1 80 ? 2.019 -14.403 -9.454 1.00 96.94 80 ASP A CA 1
ATOM 600 C C . ASP A 1 80 ? 0.666 -13.874 -8.945 1.00 96.94 80 ASP A C 1
ATOM 602 O O . ASP A 1 80 ? -0.324 -13.952 -9.670 1.00 96.94 80 ASP A O 1
ATOM 606 N N . GLU A 1 81 ? 0.628 -13.275 -7.749 1.00 97.81 81 GLU A N 1
ATOM 607 C CA . GLU A 1 81 ? -0.547 -12.582 -7.203 1.00 97.81 81 GLU A CA 1
ATOM 608 C C . GLU A 1 81 ? -0.537 -11.061 -7.462 1.00 97.81 81 GLU A C 1
ATOM 610 O O . GLU A 1 81 ? -1.378 -10.316 -6.944 1.00 97.81 81 GLU A O 1
ATOM 615 N N . VAL A 1 82 ? 0.426 -10.576 -8.254 1.00 98.00 82 VAL A N 1
ATOM 616 C CA . VAL A 1 82 ? 0.656 -9.152 -8.517 1.00 98.00 82 VAL A CA 1
ATOM 617 C C . VAL A 1 82 ? 0.893 -8.923 -10.010 1.00 98.00 82 VAL A C 1
ATOM 619 O O . VAL A 1 82 ? 1.768 -9.526 -10.624 1.00 98.00 82 VAL A O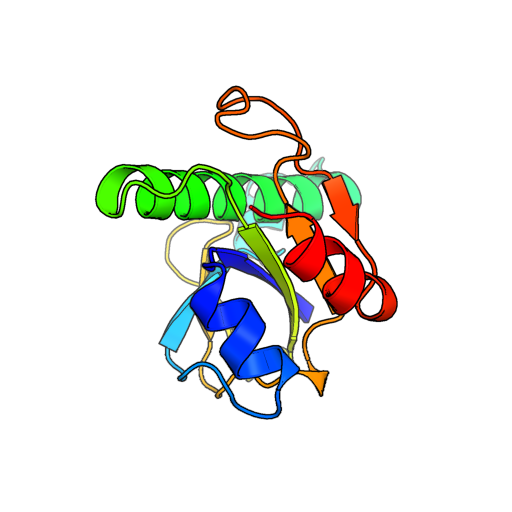 1
ATOM 622 N N . VAL A 1 83 ? 0.133 -8.006 -10.608 1.00 98.19 83 VAL A N 1
ATOM 623 C CA . VAL A 1 83 ? 0.232 -7.657 -12.034 1.00 98.19 83 VAL A CA 1
ATOM 624 C C . VAL A 1 83 ? 0.737 -6.227 -12.176 1.00 98.19 83 VAL A C 1
ATOM 626 O O . VAL A 1 83 ? 0.133 -5.313 -11.626 1.00 98.19 83 VAL A O 1
ATOM 629 N N . SER A 1 84 ? 1.826 -6.007 -12.917 1.00 97.31 84 SER A N 1
ATOM 630 C CA . SER A 1 84 ? 2.314 -4.652 -13.220 1.00 97.31 84 SER A CA 1
ATOM 631 C C . SER A 1 84 ? 1.347 -3.883 -14.123 1.00 97.31 84 SER A C 1
ATOM 633 O O . SER A 1 84 ? 0.779 -4.447 -15.059 1.00 97.31 84 SER A O 1
ATOM 635 N N . GLU A 1 85 ? 1.183 -2.590 -13.852 1.00 95.19 85 GLU A N 1
ATOM 636 C CA . GLU A 1 85 ? 0.385 -1.667 -14.663 1.00 95.19 85 GLU A CA 1
ATOM 637 C C . GLU A 1 85 ? 1.291 -0.760 -15.521 1.00 95.19 85 GLU A C 1
ATOM 639 O O . GLU A 1 85 ? 2.488 -1.001 -15.663 1.00 95.19 85 GLU A O 1
ATOM 644 N N . GLY A 1 86 ? 0.714 0.263 -16.162 1.00 88.25 86 GLY A N 1
ATOM 645 C CA . GLY A 1 86 ? 1.442 1.134 -17.094 1.00 88.25 86 GLY A CA 1
ATOM 646 C C . GLY A 1 86 ? 2.422 2.122 -16.446 1.00 88.25 86 GLY A C 1
ATOM 647 O O . GLY A 1 86 ? 3.328 2.589 -17.129 1.00 88.25 86 GLY A O 1
ATOM 648 N N . ASP A 1 87 ? 2.250 2.451 -15.162 1.00 94.44 87 ASP A N 1
ATOM 649 C CA . ASP A 1 87 ? 3.207 3.277 -14.411 1.00 94.44 87 ASP A CA 1
ATOM 650 C C . ASP A 1 87 ? 4.335 2.398 -13.830 1.00 94.44 87 ASP A C 1
ATOM 652 O O . ASP A 1 87 ? 4.035 1.300 -13.356 1.00 94.44 87 ASP A O 1
ATOM 656 N N . PRO A 1 88 ? 5.611 2.849 -13.818 1.00 97.00 88 PRO A N 1
ATOM 657 C CA . PRO A 1 88 ? 6.748 2.006 -13.444 1.00 97.00 88 PRO A CA 1
ATOM 658 C C . PRO A 1 88 ? 6.666 1.388 -12.049 1.00 97.00 88 PRO A C 1
ATOM 660 O O . PRO A 1 88 ? 7.211 0.310 -11.835 1.00 97.00 88 PRO A O 1
ATOM 663 N N . THR A 1 89 ? 5.996 2.030 -11.096 1.00 98.44 89 THR A N 1
ATOM 664 C CA . THR A 1 89 ? 5.826 1.479 -9.743 1.00 98.44 89 THR A CA 1
ATOM 665 C C . THR A 1 89 ? 4.508 0.733 -9.586 1.00 98.44 89 THR A C 1
ATOM 667 O O . THR A 1 89 ? 4.370 -0.085 -8.683 1.00 98.44 89 THR A O 1
ATOM 670 N N . SER A 1 90 ? 3.528 1.018 -10.443 1.00 98.44 90 SER A N 1
ATOM 671 C CA . SER A 1 90 ? 2.143 0.623 -10.235 1.00 98.44 90 SER A CA 1
ATOM 672 C C . SER A 1 90 ? 1.913 -0.860 -10.502 1.00 98.44 90 SER A C 1
ATOM 674 O O . SER A 1 90 ? 2.351 -1.432 -11.505 1.00 98.44 90 SER A O 1
ATOM 676 N N . VAL A 1 91 ? 1.180 -1.481 -9.586 1.00 98.69 91 VAL A N 1
ATOM 677 C CA . VAL A 1 91 ? 0.752 -2.872 -9.662 1.00 98.69 91 VAL A CA 1
ATOM 678 C C . VAL A 1 91 ? -0.702 -3.020 -9.217 1.00 98.69 91 VAL A C 1
ATOM 680 O O . VAL A 1 91 ? -1.262 -2.158 -8.535 1.00 98.69 91 VAL A O 1
ATOM 683 N N . ARG A 1 92 ? -1.309 -4.152 -9.568 1.00 98.56 92 ARG A N 1
ATOM 684 C CA . ARG A 1 92 ? -2.631 -4.572 -9.112 1.00 98.56 92 ARG A CA 1
ATOM 685 C C . ARG A 1 92 ? -2.569 -5.951 -8.468 1.00 98.56 92 ARG A C 1
ATOM 687 O O . ARG A 1 92 ? -1.995 -6.869 -9.051 1.00 98.56 92 ARG A O 1
ATOM 694 N N . THR A 1 93 ? -3.170 -6.106 -7.291 1.00 98.25 93 THR A N 1
ATOM 695 C CA . THR A 1 93 ? -3.283 -7.418 -6.631 1.00 98.25 93 THR A CA 1
ATOM 696 C C . THR A 1 93 ? -4.331 -8.288 -7.322 1.00 98.25 93 THR A C 1
ATOM 698 O O . THR A 1 93 ? -5.356 -7.787 -7.785 1.00 98.25 93 THR A O 1
ATOM 701 N N . THR A 1 94 ? -4.127 -9.601 -7.374 1.00 98.06 94 THR A N 1
ATOM 702 C CA . THR A 1 94 ? -5.130 -10.552 -7.896 1.00 98.06 94 THR A CA 1
ATOM 703 C C . THR A 1 94 ? -5.782 -11.393 -6.802 1.00 98.06 94 THR A C 1
ATOM 705 O O . THR A 1 94 ? -6.803 -12.028 -7.059 1.00 98.06 94 THR A O 1
ATOM 708 N N . ALA A 1 95 ? -5.230 -11.367 -5.589 1.00 95.81 95 ALA A N 1
ATOM 709 C CA . ALA A 1 95 ? -5.745 -12.049 -4.408 1.00 95.81 95 ALA A CA 1
ATOM 710 C C . ALA A 1 95 ? -6.155 -11.051 -3.314 1.00 95.81 95 ALA A C 1
ATOM 712 O O . ALA A 1 95 ? -5.765 -9.880 -3.335 1.00 95.81 95 ALA A O 1
ATOM 713 N N . GLU A 1 96 ? -6.961 -11.528 -2.364 1.00 97.44 96 GLU A N 1
ATOM 714 C CA . GLU A 1 96 ? -7.279 -10.778 -1.149 1.00 97.44 96 GLU A CA 1
ATOM 715 C C . GLU A 1 96 ? -6.036 -10.590 -0.270 1.00 97.44 96 GLU A C 1
ATOM 717 O O . GLU A 1 96 ? -5.170 -11.467 -0.177 1.00 97.44 96 GLU A O 1
ATOM 722 N N . LEU A 1 97 ? -5.976 -9.450 0.418 1.00 98.00 97 LEU A N 1
ATOM 723 C CA . LEU A 1 97 ? -4.885 -9.114 1.326 1.00 98.00 97 LEU A CA 1
ATOM 724 C C . LEU A 1 97 ? -5.341 -9.255 2.781 1.00 98.00 97 LEU A C 1
ATOM 726 O O . LEU A 1 97 ? -6.087 -8.423 3.294 1.00 98.00 97 LEU A O 1
ATOM 730 N N . GLY A 1 98 ? -4.887 -10.306 3.454 1.00 97.94 98 GLY A N 1
ATOM 731 C CA . GLY A 1 98 ? -5.085 -10.543 4.880 1.00 97.94 98 GLY A CA 1
ATOM 732 C C . GLY A 1 98 ? -3.887 -10.117 5.735 1.00 97.94 98 GLY A C 1
ATOM 733 O O . GLY A 1 98 ? -2.795 -9.830 5.245 1.00 97.94 98 GLY A O 1
ATOM 734 N N . TRP A 1 99 ? -4.071 -10.141 7.059 1.00 98.00 99 TRP A N 1
ATOM 735 C CA . TRP A 1 99 ? -3.064 -9.649 8.012 1.00 98.00 99 TRP A CA 1
ATOM 736 C C . TRP A 1 99 ? -1.709 -10.344 7.916 1.00 98.00 99 TRP A C 1
ATOM 738 O O . TRP A 1 99 ? -0.674 -9.718 8.099 1.00 98.00 99 TRP A O 1
ATOM 748 N N . ARG A 1 100 ? -1.702 -11.642 7.593 1.00 97.62 100 ARG A N 1
ATOM 749 C CA . ARG A 1 100 ? -0.465 -12.432 7.498 1.00 97.62 100 ARG A CA 1
ATOM 750 C C . ARG A 1 100 ? 0.476 -11.959 6.392 1.00 97.62 100 ARG A C 1
ATOM 752 O O . ARG A 1 100 ? 1.653 -12.290 6.452 1.00 97.62 100 ARG A O 1
ATOM 759 N N . GLN A 1 101 ? -0.042 -11.248 5.393 1.00 98.38 101 GLN A N 1
ATOM 760 C CA . GLN A 1 101 ? 0.765 -10.679 4.317 1.00 98.38 101 GLN A CA 1
ATOM 761 C C . GLN A 1 101 ? 1.315 -9.300 4.697 1.00 98.38 101 GLN A C 1
ATOM 763 O O . GLN A 1 101 ? 2.287 -8.866 4.096 1.00 98.38 101 GLN A O 1
ATOM 768 N N . VAL A 1 102 ? 0.741 -8.604 5.684 1.00 98.50 102 VAL A N 1
ATOM 769 C CA . VAL A 1 102 ? 1.224 -7.283 6.111 1.00 98.50 102 VAL A CA 1
ATOM 770 C C . VAL A 1 102 ? 2.516 -7.451 6.909 1.00 98.50 102 VAL A C 1
ATOM 772 O O . VAL A 1 102 ? 2.545 -8.139 7.927 1.00 98.50 102 VAL A O 1
ATOM 775 N N . SER A 1 103 ? 3.592 -6.812 6.453 1.00 98.19 103 SER A N 1
ATOM 776 C CA . SER A 1 103 ? 4.904 -6.845 7.104 1.00 98.19 103 SER A CA 1
ATOM 777 C C . SER A 1 103 ? 5.142 -5.637 8.007 1.00 98.19 103 SER A C 1
ATOM 779 O O . SER A 1 103 ? 5.873 -5.739 8.989 1.00 98.19 103 SER A O 1
ATOM 781 N N . ALA A 1 104 ? 4.548 -4.492 7.664 1.00 98.62 104 ALA A N 1
ATOM 782 C CA . ALA A 1 104 ? 4.649 -3.242 8.408 1.00 98.62 104 ALA A CA 1
ATOM 783 C C . ALA A 1 104 ? 3.553 -2.262 7.975 1.00 98.62 104 ALA A C 1
ATOM 785 O O . ALA A 1 104 ? 2.918 -2.438 6.930 1.00 98.62 104 ALA A O 1
ATOM 786 N N . ILE A 1 105 ? 3.381 -1.197 8.751 1.00 98.62 105 ILE A N 1
ATOM 787 C CA . ILE A 1 105 ? 2.612 -0.024 8.333 1.00 98.62 105 ILE A CA 1
ATOM 788 C C . ILE A 1 105 ? 3.528 1.195 8.306 1.00 98.62 105 ILE A C 1
ATOM 790 O O . ILE A 1 105 ? 4.484 1.278 9.076 1.00 98.62 105 ILE A O 1
ATOM 794 N N . LEU A 1 106 ? 3.221 2.144 7.431 1.00 98.31 106 LEU A N 1
ATOM 795 C CA . LEU A 1 106 ? 3.846 3.456 7.415 1.00 98.31 106 LEU A CA 1
ATOM 796 C C . LEU A 1 106 ? 2.762 4.512 7.573 1.00 98.31 106 LEU A C 1
ATOM 798 O O . LEU A 1 106 ? 1.725 4.438 6.912 1.00 98.31 106 LEU A O 1
ATOM 802 N N . VAL A 1 107 ? 2.973 5.449 8.490 1.00 96.94 107 VAL A N 1
ATOM 803 C CA . VAL A 1 107 ? 1.952 6.403 8.932 1.00 96.94 107 VAL A CA 1
ATOM 804 C C . VAL A 1 107 ? 2.575 7.773 9.167 1.00 96.94 107 VAL A C 1
ATOM 806 O O . VAL A 1 107 ? 3.681 7.858 9.696 1.00 96.94 107 VAL A O 1
ATOM 809 N N . ASP A 1 108 ? 1.847 8.847 8.866 1.00 95.62 108 ASP A N 1
ATOM 810 C CA . ASP A 1 108 ? 2.246 10.186 9.314 1.00 95.62 108 ASP A CA 1
ATOM 811 C C . ASP A 1 108 ? 2.401 10.251 10.853 1.00 95.62 108 ASP A C 1
ATOM 813 O O . ASP A 1 108 ? 1.472 9.906 11.597 1.00 95.62 108 ASP A O 1
ATOM 817 N N . PRO A 1 109 ? 3.553 10.709 11.378 1.00 87.19 109 PRO A N 1
ATOM 818 C CA . PRO A 1 109 ? 3.810 10.721 12.821 1.00 87.19 109 PRO A CA 1
ATOM 819 C C . PRO A 1 109 ? 2.915 11.713 13.579 1.00 87.19 109 PRO A C 1
ATOM 821 O O . PRO A 1 109 ? 2.730 11.589 14.792 1.00 87.19 109 PRO A O 1
ATOM 824 N N . VAL A 1 110 ? 2.355 12.693 12.870 1.00 89.38 110 VAL A N 1
ATOM 825 C CA . VAL A 1 110 ? 1.472 13.738 13.390 1.00 89.38 110 VAL A CA 1
ATOM 826 C C . VAL A 1 110 ? 0.283 13.931 12.452 1.00 89.38 110 VAL A C 1
ATOM 828 O O . VAL A 1 110 ? 0.327 13.537 11.290 1.00 89.38 110 VAL A O 1
ATOM 831 N N . ASP A 1 111 ? -0.792 14.526 12.965 1.00 90.31 111 ASP A N 1
ATOM 832 C CA . ASP A 1 111 ? -1.923 14.922 12.125 1.00 90.31 111 ASP A CA 1
ATOM 833 C C . ASP A 1 111 ? -1.516 16.052 11.176 1.00 90.31 111 ASP A C 1
ATOM 835 O O . ASP A 1 111 ? -0.783 16.956 11.580 1.00 90.31 111 ASP A O 1
ATOM 839 N N . ASP A 1 112 ? -2.066 16.028 9.963 1.00 89.25 112 ASP A N 1
ATOM 840 C CA . ASP A 1 112 ? -1.884 17.052 8.931 1.00 89.25 112 ASP A CA 1
ATOM 841 C C . ASP A 1 112 ? -0.395 17.329 8.638 1.00 89.25 112 ASP A C 1
ATOM 843 O O . ASP A 1 112 ? 0.007 18.475 8.425 1.00 89.25 112 ASP A O 1
ATOM 847 N N . ALA A 1 113 ? 0.424 16.266 8.671 1.00 89.94 113 ALA A N 1
ATOM 848 C CA . ALA A 1 113 ? 1.832 16.305 8.289 1.00 89.94 113 ALA A CA 1
ATOM 849 C C . ALA A 1 113 ? 2.004 16.887 6.879 1.00 89.94 113 ALA A C 1
ATOM 851 O O . ALA A 1 113 ? 1.096 16.806 6.043 1.00 89.94 113 ALA A O 1
ATOM 852 N N . ALA A 1 114 ? 3.167 17.485 6.619 1.00 87.44 114 ALA A N 1
ATOM 853 C CA . ALA A 1 114 ? 3.424 18.061 5.315 1.00 87.44 114 ALA A CA 1
ATOM 854 C C . ALA A 1 114 ? 3.451 16.964 4.248 1.00 87.44 114 ALA A C 1
ATOM 856 O O . ALA A 1 114 ? 3.817 15.812 4.476 1.00 87.44 114 ALA A O 1
ATOM 857 N N . ASP A 1 115 ? 3.058 17.348 3.044 1.00 79.31 115 ASP A N 1
ATOM 858 C CA . ASP A 1 115 ? 2.946 16.449 1.908 1.00 79.31 115 ASP A CA 1
ATOM 859 C C . ASP A 1 115 ? 4.265 15.715 1.593 1.00 79.31 115 ASP A C 1
ATOM 861 O O . ASP A 1 115 ? 4.249 14.556 1.163 1.00 79.31 115 ASP A O 1
ATOM 865 N N . ASP A 1 116 ? 5.395 16.383 1.790 1.00 84.06 116 ASP A N 1
ATOM 866 C CA . ASP A 1 116 ? 6.752 15.891 1.568 1.00 84.06 116 ASP A CA 1
ATOM 867 C C . ASP A 1 116 ? 7.398 15.246 2.804 1.00 84.06 116 ASP A C 1
ATOM 869 O O . ASP A 1 116 ? 8.519 14.756 2.691 1.00 84.06 116 ASP A O 1
ATOM 873 N N . ASP A 1 117 ? 6.701 15.183 3.944 1.00 89.50 117 ASP A N 1
ATOM 874 C CA . ASP A 1 117 ? 7.206 14.481 5.124 1.00 89.50 117 ASP 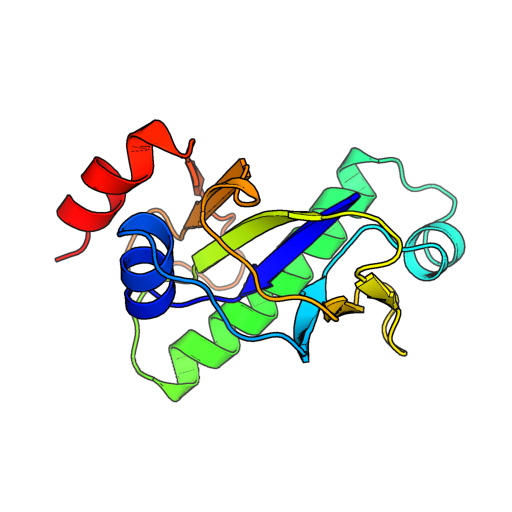A CA 1
ATOM 875 C C . ASP A 1 117 ? 7.274 12.969 4.869 1.00 89.50 117 ASP A C 1
ATOM 877 O O . ASP A 1 117 ? 6.385 12.375 4.243 1.00 89.50 117 ASP A O 1
ATOM 881 N N . ASP A 1 118 ? 8.306 12.328 5.414 1.00 91.62 118 ASP A N 1
ATOM 882 C CA . ASP A 1 118 ? 8.414 10.873 5.427 1.00 91.62 118 ASP A CA 1
ATOM 883 C C . ASP A 1 118 ? 7.408 10.258 6.415 1.00 91.62 118 ASP A C 1
ATOM 885 O O . ASP A 1 118 ? 7.143 10.781 7.503 1.00 91.62 118 ASP A O 1
ATOM 889 N N . LEU A 1 119 ? 6.876 9.089 6.056 1.00 96.19 119 LEU A N 1
ATOM 890 C CA . LEU A 1 119 ? 6.006 8.320 6.937 1.00 96.19 119 LEU A CA 1
ATOM 891 C C . LEU A 1 119 ? 6.852 7.529 7.943 1.00 96.19 119 LEU A C 1
ATOM 893 O O . LEU A 1 119 ? 7.834 6.878 7.583 1.00 96.19 119 LEU A O 1
ATOM 897 N N . ALA A 1 120 ? 6.427 7.516 9.204 1.00 96.75 120 ALA A N 1
ATOM 898 C CA . ALA A 1 120 ? 7.046 6.698 10.236 1.00 96.75 120 ALA A CA 1
ATOM 899 C C . ALA A 1 120 ? 6.696 5.218 10.029 1.00 96.75 120 ALA A C 1
ATOM 901 O O . ALA A 1 120 ? 5.531 4.863 9.841 1.00 96.75 120 ALA A O 1
ATOM 902 N N . TRP A 1 121 ? 7.713 4.360 10.076 1.00 97.75 121 TRP A N 1
ATOM 903 C CA . TRP A 1 121 ? 7.575 2.910 9.975 1.00 97.75 121 TRP A CA 1
ATOM 904 C C . TRP A 1 121 ? 7.219 2.302 11.333 1.00 97.75 121 TRP A C 1
ATOM 906 O O . TRP A 1 121 ? 7.857 2.621 12.335 1.00 97.75 121 TRP A O 1
ATOM 916 N N . PHE A 1 122 ? 6.248 1.390 11.350 1.00 98.00 122 PHE A N 1
ATOM 917 C CA . PHE A 1 122 ? 5.855 0.632 12.537 1.00 98.00 122 PHE A CA 1
ATOM 918 C C . PHE A 1 122 ? 5.758 -0.860 12.223 1.00 98.00 122 PHE A C 1
ATOM 920 O O . PHE A 1 122 ? 5.187 -1.271 11.203 1.00 98.00 122 PHE A O 1
ATOM 927 N N . ALA A 1 123 ? 6.269 -1.679 13.138 1.00 98.19 123 ALA A N 1
ATOM 928 C CA . ALA A 1 123 ? 6.139 -3.124 13.070 1.00 98.19 123 ALA A CA 1
ATOM 929 C C . ALA A 1 123 ? 4.681 -3.552 13.301 1.00 98.19 123 ALA A C 1
ATOM 931 O O . ALA A 1 123 ? 3.889 -2.857 13.942 1.00 98.19 123 ALA A O 1
ATOM 932 N N . THR A 1 124 ? 4.312 -4.746 12.833 1.00 97.75 124 THR A N 1
ATOM 933 C CA . THR A 1 124 ? 2.936 -5.246 12.994 1.00 97.75 124 THR A CA 1
ATOM 934 C C . THR A 1 124 ? 2.514 -5.403 14.456 1.00 97.75 124 THR A C 1
ATOM 936 O O . THR A 1 124 ? 1.330 -5.278 14.762 1.00 97.75 124 THR A O 1
ATOM 939 N N . GLN A 1 125 ? 3.461 -5.629 15.374 1.00 97.19 125 GLN A N 1
ATOM 940 C CA . GLN A 1 125 ? 3.197 -5.696 16.815 1.00 97.19 125 GLN A CA 1
ATOM 941 C C . GLN A 1 125 ? 2.820 -4.337 17.426 1.00 97.19 125 GLN A C 1
ATOM 943 O O . GLN A 1 125 ? 2.158 -4.308 18.459 1.00 97.19 125 GLN A O 1
ATOM 948 N N . GLU A 1 126 ? 3.213 -3.230 16.796 1.00 96.88 126 GLU A N 1
ATOM 949 C CA . GLU A 1 126 ? 2.974 -1.866 17.289 1.00 96.88 126 GLU A CA 1
ATOM 950 C C . GLU A 1 126 ? 1.628 -1.305 16.812 1.00 96.88 126 GLU A C 1
ATOM 952 O O . GLU A 1 126 ? 1.163 -0.283 17.307 1.00 96.88 126 GLU A O 1
ATOM 957 N N . VAL A 1 127 ? 0.958 -1.979 15.873 1.00 96.06 127 VAL A N 1
ATOM 958 C CA . VAL A 1 127 ? -0.287 -1.504 15.245 1.00 96.06 127 VAL A CA 1
ATOM 959 C C . VAL A 1 127 ? -1.388 -1.219 16.261 1.00 96.06 127 VAL A C 1
ATOM 961 O O . VAL A 1 127 ? -2.115 -0.240 16.106 1.00 96.06 127 VAL A O 1
ATOM 964 N N . ALA A 1 128 ? -1.503 -2.033 17.313 1.00 94.75 128 ALA A N 1
ATOM 965 C CA . ALA A 1 128 ? -2.484 -1.801 18.371 1.00 94.75 128 ALA A CA 1
ATOM 966 C C . ALA A 1 128 ? -2.234 -0.466 19.097 1.00 94.75 128 ALA A C 1
ATOM 968 O O . ALA A 1 128 ? -3.174 0.298 19.323 1.00 94.75 128 ALA A O 1
ATOM 969 N N . ASP A 1 129 ? -0.971 -0.157 19.395 1.00 94.94 129 ASP A N 1
ATOM 970 C CA . ASP A 1 129 ? -0.575 1.087 20.059 1.00 94.94 129 ASP A CA 1
ATOM 971 C C . ASP A 1 129 ? -0.727 2.289 19.119 1.00 94.94 129 ASP A C 1
ATOM 973 O O . ASP A 1 129 ? -1.242 3.337 19.520 1.00 94.94 129 ASP A O 1
ATOM 977 N N . VAL A 1 130 ? -0.367 2.124 17.840 1.00 93.62 130 VAL A N 1
ATOM 978 C CA . VAL A 1 130 ? -0.572 3.148 16.805 1.00 93.62 130 VAL A CA 1
ATOM 979 C C . VAL A 1 130 ? -2.055 3.499 16.696 1.00 93.62 130 VAL A C 1
ATOM 981 O O . VAL A 1 130 ? -2.405 4.671 16.836 1.00 93.62 130 VAL A O 1
ATOM 984 N N . LEU A 1 131 ? -2.942 2.512 16.536 1.00 92.25 131 LEU A N 1
ATOM 985 C CA . LEU A 1 131 ? -4.390 2.733 16.443 1.00 92.25 131 LEU A CA 1
ATOM 986 C C . LEU A 1 131 ? -4.974 3.375 17.711 1.00 92.25 131 LEU A C 1
ATOM 988 O O . LEU A 1 131 ? -5.859 4.226 17.614 1.00 92.25 131 LEU A O 1
ATOM 992 N N . ALA A 1 132 ? -4.468 3.009 18.892 1.00 91.44 132 ALA A N 1
ATOM 993 C CA . ALA A 1 132 ? -4.878 3.616 20.158 1.00 91.44 132 ALA A CA 1
ATOM 994 C C . ALA A 1 132 ? -4.423 5.082 20.295 1.00 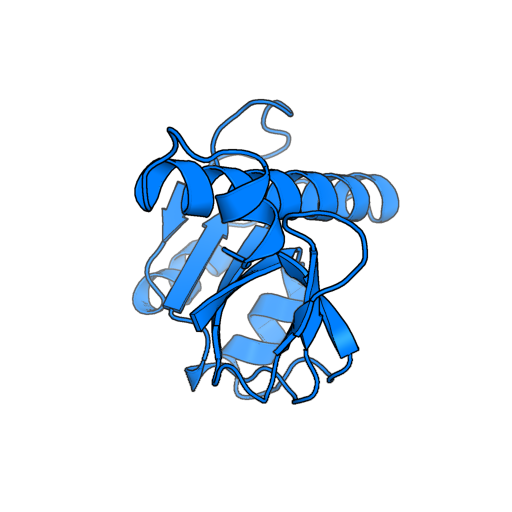91.44 132 ALA A C 1
ATOM 996 O O . ALA A 1 132 ? -5.075 5.871 20.984 1.00 91.44 132 ALA A O 1
ATOM 997 N N . SER A 1 133 ? -3.317 5.460 19.645 1.00 87.81 133 SER A N 1
ATOM 998 C CA . SER A 1 133 ? -2.790 6.831 19.662 1.00 87.81 133 SER A CA 1
ATOM 999 C C . SER A 1 133 ? -3.527 7.791 18.717 1.00 87.81 133 SER A C 1
ATOM 1001 O O . SER A 1 133 ? -3.477 9.006 18.922 1.00 87.81 133 SER A O 1
ATOM 1003 N N . TRP A 1 134 ? -4.228 7.270 17.704 1.00 82.31 134 TRP A N 1
ATOM 1004 C CA . TRP A 1 134 ? -5.018 8.068 16.764 1.00 82.31 134 TRP A CA 1
ATOM 1005 C C . TRP A 1 134 ? -6.347 8.459 17.419 1.00 82.31 134 TRP A C 1
ATOM 1007 O O . TRP A 1 134 ? -7.259 7.633 17.535 1.00 82.31 134 TRP A O 1
ATOM 1017 N N . ARG A 1 135 ? -6.446 9.709 17.875 1.00 64.81 135 ARG A N 1
ATOM 1018 C CA . ARG A 1 135 ? -7.663 10.273 18.475 1.00 64.81 135 ARG A CA 1
ATOM 1019 C C . ARG A 1 135 ? -8.579 10.912 17.445 1.00 64.81 135 ARG A C 1
ATOM 1021 O O . ARG A 1 135 ? -8.050 11.511 16.487 1.00 64.81 135 ARG A O 1
#

Sequence (135 aa):
MRIYLAATRAELEAVSSGGSLPASLRAHAVTRALREAWPDGDEEQWEYAGLMAAAADARNRVADSGLRRRLVLAADLPVDEVVSEGDPTSVRTTAELGWRQVSAILVDPVDDAADDDDLAWFATQEVADVLASWR

pLDDT: mean 95.42, std 4.88, range [64.81, 98.81]